Protein AF-A0ABD6FZX1-F1 (afdb_monomer_lite)

Sequence (91 aa):
MDSFNKFVRKKNAFLFGTTGIFLFLYILLPILAFTPVLQQKWIGNITGVWVYSAGLFVMTVVLCALYTKMAPKFDQIAADVLREYEQGGAE

Structure (mmCIF, N/CA/C/O backbone):
data_AF-A0ABD6FZX1-F1
#
_entry.id   AF-A0ABD6FZX1-F1
#
loop_
_atom_site.group_PDB
_atom_site.id
_atom_site.type_symbol
_atom_site.label_atom_id
_atom_site.label_alt_id
_atom_site.label_comp_id
_atom_site.label_asym_id
_atom_site.label_entity_id
_atom_site.label_seq_id
_atom_site.pdbx_PDB_ins_code
_atom_site.Cartn_x
_atom_site.Cartn_y
_atom_site.Cartn_z
_atom_site.occupancy
_atom_site.B_iso_or_equiv
_atom_site.auth_seq_id
_atom_site.auth_comp_id
_atom_site.auth_asym_id
_atom_site.auth_atom_id
_atom_site.pdbx_PDB_model_num
ATOM 1 N N . MET A 1 1 ? -10.077 0.728 28.238 1.00 61.50 1 MET A N 1
ATOM 2 C CA . MET A 1 1 ? -8.746 1.095 27.681 1.00 61.50 1 MET A CA 1
ATOM 3 C C . MET A 1 1 ? -8.149 0.018 26.761 1.00 61.50 1 MET A C 1
ATOM 5 O O . MET A 1 1 ? -7.763 0.349 25.645 1.00 61.50 1 MET A O 1
ATOM 9 N N . ASP A 1 2 ? -8.092 -1.264 27.147 1.00 70.31 2 ASP A N 1
ATOM 10 C CA . ASP A 1 2 ? -7.500 -2.333 26.308 1.00 70.31 2 ASP A CA 1
ATOM 11 C C . ASP A 1 2 ? -8.169 -2.547 24.940 1.00 70.31 2 ASP A C 1
ATOM 13 O O . ASP A 1 2 ? -7.482 -2.798 23.945 1.00 70.31 2 ASP A O 1
ATOM 17 N N . SER A 1 3 ? -9.499 -2.418 24.872 1.00 68.00 3 SER A N 1
ATOM 18 C CA . SER A 1 3 ? -10.263 -2.522 23.618 1.00 68.00 3 SER A CA 1
ATOM 19 C C . SER A 1 3 ? -9.839 -1.443 22.606 1.00 68.00 3 SER A C 1
ATOM 21 O O . SER A 1 3 ? -9.516 -1.743 21.452 1.00 68.00 3 SER A O 1
ATOM 23 N N . PHE A 1 4 ? -9.689 -0.201 23.078 1.00 72.00 4 PHE A N 1
ATOM 24 C CA . PHE A 1 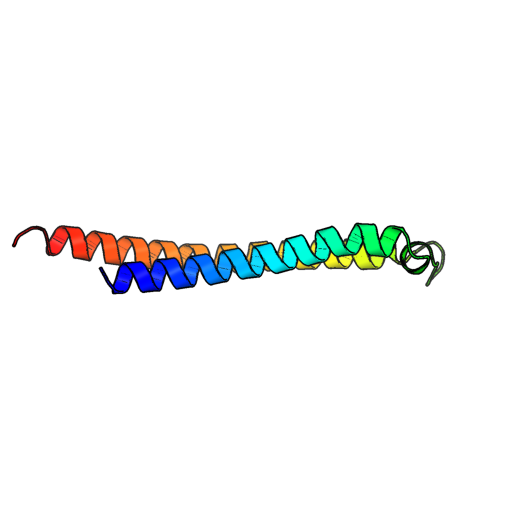4 ? -9.217 0.934 22.284 1.00 72.00 4 PHE A CA 1
ATOM 25 C C . PHE A 1 4 ? -7.778 0.739 21.780 1.00 72.00 4 PHE A C 1
ATOM 27 O O . PHE A 1 4 ? -7.499 0.926 20.595 1.00 72.00 4 PHE A O 1
ATOM 34 N N . ASN A 1 5 ? -6.864 0.273 22.635 1.00 74.69 5 ASN A N 1
ATOM 35 C CA . ASN A 1 5 ? -5.478 0.019 22.224 1.00 74.69 5 ASN A CA 1
ATOM 36 C C . ASN A 1 5 ? -5.368 -1.094 21.166 1.00 74.69 5 ASN A C 1
ATOM 38 O O . ASN A 1 5 ? -4.599 -0.970 20.207 1.00 74.69 5 ASN A O 1
ATOM 42 N N . LYS A 1 6 ? -6.162 -2.169 21.283 1.00 76.75 6 LYS A N 1
ATOM 43 C CA . LYS A 1 6 ? -6.227 -3.227 20.256 1.00 76.75 6 LYS A CA 1
ATOM 44 C C . LYS A 1 6 ? -6.761 -2.696 18.924 1.00 76.75 6 LYS A C 1
ATOM 46 O O . LYS A 1 6 ? -6.225 -3.053 17.870 1.00 76.75 6 LYS A O 1
ATOM 51 N N . PHE A 1 7 ? -7.769 -1.829 18.964 1.00 73.50 7 PHE A N 1
ATOM 52 C CA . PHE A 1 7 ? -8.323 -1.171 17.783 1.00 73.50 7 PHE A CA 1
ATOM 53 C C . PHE A 1 7 ? -7.290 -0.292 17.069 1.00 73.50 7 PHE A C 1
ATOM 55 O O . PHE A 1 7 ? -7.039 -0.477 15.873 1.00 73.50 7 PHE A O 1
ATOM 62 N N . VAL A 1 8 ? -6.628 0.602 17.811 1.00 77.06 8 VAL A N 1
ATOM 63 C CA . VAL A 1 8 ? -5.587 1.489 17.273 1.00 77.06 8 VAL A CA 1
ATOM 64 C C . VAL A 1 8 ? -4.451 0.677 16.656 1.00 77.06 8 VAL A C 1
ATOM 66 O O . VAL A 1 8 ? -4.022 0.976 15.541 1.00 77.06 8 VAL A O 1
ATOM 69 N N . ARG A 1 9 ? -4.017 -0.411 17.308 1.00 81.62 9 ARG A N 1
ATOM 70 C CA . ARG A 1 9 ? -2.972 -1.296 16.771 1.00 81.62 9 ARG A CA 1
ATOM 71 C C . ARG A 1 9 ? -3.376 -1.937 15.443 1.00 81.62 9 ARG A C 1
ATOM 73 O O . ARG A 1 9 ? -2.557 -2.005 14.530 1.00 81.62 9 ARG A O 1
ATOM 80 N N . LYS A 1 10 ? -4.629 -2.379 15.308 1.00 80.00 10 LYS A N 1
ATOM 81 C CA . LYS A 1 10 ? -5.141 -3.003 14.076 1.00 80.00 10 LYS A CA 1
ATOM 82 C C . LYS A 1 10 ? -5.265 -1.994 12.932 1.00 80.00 10 LYS A C 1
ATOM 84 O O . LYS A 1 10 ? -4.866 -2.302 11.810 1.00 80.00 10 LYS A O 1
ATOM 89 N N . LYS A 1 11 ? -5.753 -0.783 13.224 1.00 80.00 11 LYS A N 1
ATOM 90 C CA . LYS A 1 11 ? -5.815 0.328 12.261 1.00 80.00 11 LYS A CA 1
ATOM 91 C C . LYS A 1 11 ? -4.421 0.716 11.775 1.00 80.00 11 LYS A C 1
ATOM 93 O O . LYS A 1 11 ? -4.187 0.782 10.571 1.00 80.00 11 LYS A O 1
ATOM 98 N N . ASN A 1 12 ? -3.487 0.912 12.704 1.00 81.38 12 ASN A N 1
ATOM 99 C CA . ASN A 1 12 ? -2.121 1.291 12.364 1.00 81.38 12 ASN A CA 1
ATOM 100 C C . ASN A 1 12 ? -1.416 0.195 11.570 1.00 81.38 12 ASN A C 1
ATOM 102 O O . ASN A 1 12 ? -0.793 0.522 10.575 1.00 81.38 12 ASN A O 1
ATOM 106 N N . ALA A 1 13 ? -1.563 -1.086 11.917 1.00 84.25 13 ALA A N 1
ATOM 107 C CA . ALA A 1 13 ? -0.970 -2.174 11.134 1.00 84.25 13 ALA A CA 1
ATOM 108 C C . ALA A 1 13 ? -1.470 -2.193 9.678 1.00 84.25 13 ALA A C 1
ATOM 110 O O . ALA A 1 13 ? -0.684 -2.396 8.755 1.00 84.25 13 ALA A O 1
ATOM 111 N N . PHE A 1 14 ? -2.762 -1.929 9.459 1.00 85.44 14 PHE A N 1
ATOM 112 C CA . PHE A 1 14 ? -3.332 -1.825 8.116 1.00 85.44 14 PHE A CA 1
ATOM 113 C C . PHE A 1 14 ? -2.792 -0.609 7.345 1.00 85.44 14 PHE A C 1
ATOM 115 O O . PHE A 1 14 ? -2.357 -0.746 6.200 1.00 85.44 14 PHE A O 1
ATOM 122 N N . LEU A 1 15 ? -2.763 0.570 7.974 1.00 86.44 15 LEU A N 1
ATOM 123 C CA . LEU A 1 15 ? -2.224 1.791 7.362 1.00 86.44 15 LEU A CA 1
ATOM 124 C C . LEU A 1 15 ? -0.726 1.671 7.068 1.00 86.44 15 LEU A C 1
ATOM 126 O O . LEU A 1 15 ? -0.275 2.051 5.992 1.00 86.44 15 LEU A O 1
ATOM 130 N N . PHE A 1 16 ? 0.045 1.097 7.989 1.00 87.19 16 PHE A N 1
ATOM 131 C CA . PHE A 1 16 ? 1.484 0.916 7.818 1.00 87.19 16 PHE A CA 1
ATOM 132 C C . PHE A 1 16 ? 1.792 -0.135 6.751 1.00 87.19 16 PHE A C 1
ATOM 134 O O . PHE A 1 16 ? 2.700 0.060 5.952 1.00 87.19 16 PHE A O 1
ATOM 141 N N . GLY A 1 17 ? 1.009 -1.218 6.684 1.00 88.06 17 GLY A N 1
ATOM 142 C CA . GLY A 1 17 ? 1.145 -2.229 5.636 1.00 88.06 17 GLY A CA 1
ATOM 143 C C . GLY A 1 17 ? 0.855 -1.663 4.244 1.00 88.06 17 GLY A C 1
ATOM 144 O O . GLY A 1 17 ? 1.651 -1.835 3.325 1.00 88.06 17 GLY A O 1
ATOM 145 N N . THR A 1 18 ? -0.249 -0.929 4.097 1.00 88.44 18 THR A N 1
ATOM 146 C CA . THR A 1 18 ? -0.626 -0.291 2.822 1.00 88.44 18 THR A CA 1
ATOM 147 C C . THR A 1 18 ? 0.367 0.792 2.397 1.00 88.44 18 THR A C 1
ATOM 149 O O . THR A 1 18 ? 0.808 0.802 1.248 1.00 88.44 18 THR A O 1
ATOM 152 N N . THR A 1 19 ? 0.797 1.640 3.333 1.00 90.19 19 THR A N 1
ATOM 153 C CA . THR A 1 19 ? 1.854 2.641 3.107 1.00 90.19 19 THR A CA 1
ATOM 154 C C . THR A 1 19 ? 3.184 1.985 2.741 1.00 90.19 19 THR A C 1
ATOM 156 O O . THR A 1 19 ? 3.8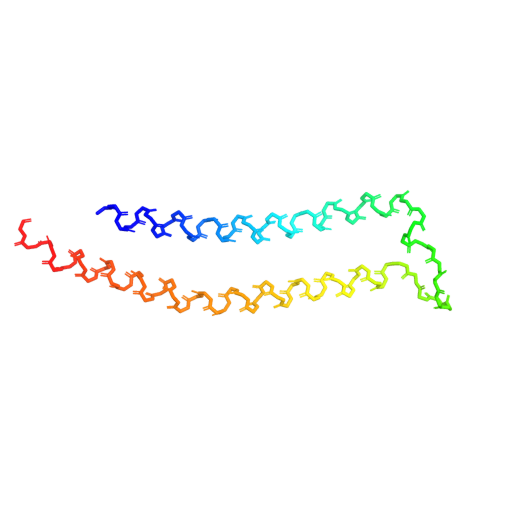76 2.461 1.847 1.00 90.19 19 THR A O 1
ATOM 159 N N . GLY A 1 20 ? 3.531 0.868 3.383 1.00 93.19 20 GLY A N 1
ATOM 160 C CA . GLY A 1 20 ? 4.744 0.108 3.093 1.00 93.19 20 GLY A CA 1
ATOM 161 C C . GLY A 1 20 ? 4.771 -0.429 1.663 1.00 93.19 20 GLY A C 1
ATOM 162 O O . GLY A 1 20 ? 5.777 -0.271 0.979 1.00 93.19 20 GLY A O 1
ATOM 163 N N . ILE A 1 21 ? 3.657 -0.989 1.177 1.00 90.75 21 ILE A N 1
ATOM 164 C CA . ILE A 1 21 ? 3.527 -1.454 -0.217 1.00 90.75 21 ILE A CA 1
ATOM 165 C C . ILE A 1 21 ? 3.672 -0.284 -1.193 1.00 90.75 21 ILE A C 1
ATOM 167 O O . ILE A 1 21 ? 4.405 -0.389 -2.177 1.00 90.75 21 ILE A O 1
ATOM 171 N N . PHE A 1 22 ? 2.998 0.833 -0.908 1.00 90.62 22 PHE A N 1
ATOM 172 C CA . PHE A 1 22 ? 3.079 2.036 -1.730 1.00 90.62 22 PHE A CA 1
ATOM 173 C C . PHE A 1 22 ? 4.516 2.562 -1.822 1.00 90.62 22 PHE A C 1
ATOM 175 O O . PHE A 1 22 ? 5.035 2.746 -2.920 1.00 90.62 22 PHE A O 1
ATOM 182 N N . LEU A 1 23 ? 5.183 2.753 -0.681 1.00 93.81 23 LEU A N 1
ATOM 183 C CA . LEU A 1 23 ? 6.565 3.228 -0.631 1.00 93.81 23 LEU A CA 1
ATOM 184 C C . LEU A 1 23 ? 7.528 2.251 -1.296 1.00 93.81 23 LEU A C 1
ATOM 186 O O . LEU A 1 23 ? 8.424 2.685 -2.014 1.00 93.81 23 LEU A O 1
ATOM 190 N N . PHE A 1 24 ? 7.330 0.947 -1.097 1.00 94.25 24 PHE A N 1
ATOM 191 C CA . PHE A 1 24 ? 8.136 -0.078 -1.745 1.00 94.25 24 PHE A CA 1
ATOM 192 C C . PHE A 1 24 ? 8.064 0.059 -3.265 1.00 94.25 24 PHE A C 1
ATOM 194 O O . PHE A 1 24 ? 9.100 0.194 -3.905 1.00 94.25 24 PHE A O 1
ATOM 201 N N . LEU A 1 25 ? 6.862 0.121 -3.843 1.00 91.81 25 LEU A N 1
ATOM 202 C CA . LEU A 1 25 ? 6.684 0.318 -5.285 1.00 91.81 25 LEU A CA 1
ATOM 203 C C . LEU A 1 25 ? 7.171 1.697 -5.751 1.00 91.81 25 LEU A C 1
ATOM 205 O O . LEU A 1 25 ? 7.676 1.837 -6.864 1.00 91.81 25 LEU A O 1
ATOM 209 N N . TYR A 1 26 ? 7.073 2.728 -4.920 1.00 89.94 26 TYR A N 1
ATOM 210 C CA . TYR A 1 26 ? 7.560 4.051 -5.294 1.00 89.94 26 TYR A CA 1
ATOM 211 C C . TYR A 1 26 ? 9.090 4.122 -5.340 1.00 89.94 26 TYR A C 1
ATOM 213 O O . TYR A 1 26 ? 9.638 4.701 -6.270 1.00 89.94 26 TYR A O 1
ATOM 221 N N . ILE A 1 27 ? 9.785 3.501 -4.383 1.00 92.38 27 ILE A N 1
ATOM 222 C CA . ILE A 1 27 ? 11.256 3.422 -4.338 1.00 92.38 27 ILE A CA 1
ATOM 223 C C . ILE A 1 27 ? 11.789 2.409 -5.355 1.00 92.38 27 ILE A C 1
ATOM 225 O O . ILE A 1 27 ? 12.874 2.593 -5.905 1.00 92.38 27 ILE A O 1
ATOM 229 N N . LEU A 1 28 ? 11.029 1.355 -5.650 1.00 91.56 28 LEU A N 1
ATOM 230 C CA . LEU A 1 28 ? 11.407 0.374 -6.660 1.00 91.56 28 LEU A CA 1
ATOM 231 C C . LEU A 1 28 ? 11.464 1.012 -8.055 1.00 91.56 28 LEU A C 1
ATOM 233 O O . LEU A 1 28 ? 12.367 0.684 -8.816 1.00 91.56 28 LEU A O 1
ATOM 237 N N . LEU A 1 29 ? 10.579 1.969 -8.368 1.00 89.81 29 LEU A N 1
ATOM 238 C CA . LEU A 1 29 ? 10.537 2.655 -9.666 1.00 89.81 29 LEU A CA 1
ATOM 239 C C . LEU A 1 29 ? 11.868 3.324 -10.063 1.00 89.81 29 LEU A C 1
ATOM 241 O O . LEU A 1 29 ? 12.348 3.007 -11.149 1.00 89.81 29 LEU A O 1
ATOM 245 N N . PRO A 1 30 ? 12.498 4.213 -9.264 1.00 87.94 30 PRO A N 1
ATOM 246 C CA . PRO A 1 30 ? 13.771 4.830 -9.627 1.00 87.94 30 PRO A CA 1
ATOM 247 C C . PRO A 1 30 ? 14.895 3.800 -9.745 1.00 87.94 30 PRO A C 1
ATOM 249 O O . PRO A 1 30 ? 15.682 3.893 -10.679 1.00 87.94 30 PRO A O 1
ATOM 252 N N . ILE A 1 31 ? 14.939 2.780 -8.877 1.00 88.88 31 ILE A N 1
ATOM 253 C CA . ILE A 1 31 ? 15.923 1.686 -8.982 1.00 88.88 31 ILE A CA 1
ATOM 254 C C . ILE A 1 31 ? 15.802 1.013 -10.350 1.00 88.88 31 ILE A C 1
ATOM 256 O O . ILE A 1 31 ? 16.788 0.830 -11.060 1.00 88.88 31 ILE A O 1
ATOM 260 N N . LEU A 1 32 ? 14.571 0.696 -10.740 1.00 86.06 32 LEU A N 1
ATOM 261 C CA . LEU A 1 32 ? 14.256 0.067 -12.011 1.00 86.06 32 LEU A CA 1
ATOM 262 C C . LEU A 1 32 ? 14.472 1.015 -13.203 1.00 86.06 32 LEU A C 1
ATOM 264 O O . LEU A 1 32 ? 14.872 0.553 -14.268 1.00 86.06 32 LEU A O 1
ATOM 268 N N . ALA A 1 33 ? 14.289 2.325 -13.034 1.00 86.00 33 ALA A N 1
ATOM 269 C CA . ALA A 1 33 ? 14.521 3.329 -14.073 1.00 86.00 33 ALA A CA 1
ATOM 270 C C . ALA A 1 33 ? 16.003 3.469 -14.461 1.00 86.00 33 ALA A C 1
ATOM 272 O O . ALA A 1 33 ? 16.294 3.788 -15.611 1.00 86.00 33 ALA A O 1
ATOM 273 N N . PHE A 1 34 ? 16.935 3.190 -13.542 1.00 84.69 34 PHE A N 1
ATOM 274 C CA . PHE A 1 34 ? 18.371 3.115 -13.849 1.00 84.69 34 PHE A CA 1
ATOM 275 C C . PHE A 1 34 ? 18.790 1.776 -14.479 1.00 84.69 34 PHE A C 1
ATOM 277 O O . PHE A 1 34 ? 19.932 1.633 -14.914 1.00 84.69 34 PHE A O 1
ATOM 284 N N . THR A 1 35 ? 17.885 0.795 -14.550 1.00 81.81 35 THR A N 1
ATOM 285 C CA . THR A 1 35 ? 18.126 -0.487 -15.225 1.00 81.81 35 THR A CA 1
ATOM 286 C C . THR A 1 35 ? 17.485 -0.513 -16.617 1.00 81.81 35 THR A C 1
ATOM 288 O O . THR A 1 35 ? 16.428 0.085 -16.828 1.00 81.81 35 THR A O 1
ATOM 291 N N . PRO A 1 36 ? 18.042 -1.272 -17.580 1.00 80.88 36 PRO A N 1
ATOM 292 C CA . PRO A 1 36 ? 17.470 -1.372 -18.925 1.00 80.88 36 PRO A CA 1
ATOM 293 C C . PRO A 1 36 ? 16.095 -2.065 -18.960 1.00 80.88 36 PRO A C 1
ATOM 295 O O . PRO A 1 36 ? 15.426 -2.031 -19.990 1.00 80.88 36 PRO A O 1
ATOM 298 N N . VAL A 1 37 ? 15.640 -2.657 -17.848 1.00 80.19 37 VAL A N 1
ATOM 299 C CA . VAL A 1 37 ? 14.378 -3.409 -17.743 1.00 80.19 37 VAL A CA 1
ATOM 300 C C . VAL A 1 37 ? 13.166 -2.560 -18.139 1.00 80.19 37 VAL A C 1
ATOM 302 O O . VAL A 1 37 ? 12.282 -3.054 -18.838 1.00 80.19 37 VAL A O 1
ATOM 305 N N . LEU A 1 38 ? 13.122 -1.277 -17.750 1.00 79.06 38 LEU A N 1
ATOM 306 C CA . LEU A 1 38 ? 11.999 -0.397 -18.108 1.00 79.06 38 LEU A CA 1
ATOM 307 C C . LEU A 1 38 ? 12.071 0.108 -19.540 1.00 79.06 38 LEU A C 1
ATOM 309 O O . LEU A 1 38 ? 11.027 0.357 -20.133 1.00 79.06 38 LEU A O 1
ATOM 313 N N . GLN A 1 39 ? 13.270 0.270 -20.091 1.00 80.31 39 GLN A N 1
ATOM 314 C CA . GLN A 1 39 ? 13.472 0.798 -21.441 1.00 80.31 39 GLN A CA 1
ATOM 315 C C . GLN A 1 39 ? 13.391 -0.293 -22.513 1.00 80.31 39 GLN A C 1
ATOM 317 O O . GLN A 1 39 ? 13.158 0.014 -23.685 1.00 80.31 39 GLN A O 1
ATOM 322 N N . GLN A 1 40 ? 13.548 -1.560 -22.123 1.00 79.88 40 GLN A N 1
ATOM 323 C CA . GLN A 1 40 ? 13.427 -2.693 -23.024 1.00 79.88 40 GLN A CA 1
ATOM 324 C C . GLN A 1 40 ? 12.020 -2.741 -23.624 1.00 79.88 40 GLN A C 1
ATOM 326 O O . GLN A 1 40 ? 11.009 -2.724 -22.917 1.00 79.88 40 GLN A O 1
ATOM 331 N N . LYS A 1 41 ? 11.967 -2.800 -24.954 1.00 79.50 41 LYS A N 1
ATOM 332 C CA . LYS A 1 41 ? 10.736 -2.967 -25.726 1.00 79.50 41 LYS A CA 1
ATOM 333 C C . LYS A 1 41 ? 10.363 -4.446 -25.736 1.00 79.50 41 LYS A C 1
ATOM 335 O O . LYS A 1 41 ? 11.198 -5.275 -26.084 1.00 79.50 41 LYS A O 1
ATOM 340 N N . TRP A 1 42 ? 9.138 -4.770 -25.333 1.00 70.75 42 TRP A N 1
ATOM 341 C CA . TRP A 1 42 ? 8.658 -6.158 -25.288 1.00 70.75 42 TRP A CA 1
ATOM 342 C C . TRP A 1 42 ? 7.768 -6.471 -26.492 1.00 70.75 42 TRP A C 1
ATOM 344 O O . TRP A 1 42 ? 7.971 -7.479 -27.160 1.00 70.75 42 TRP A O 1
ATOM 354 N N . ILE A 1 43 ? 6.809 -5.589 -26.803 1.00 75.50 43 ILE A N 1
ATOM 355 C CA . ILE A 1 43 ? 5.895 -5.726 -27.947 1.00 75.50 43 ILE A CA 1
ATOM 356 C C . ILE A 1 43 ? 5.742 -4.348 -28.610 1.00 75.50 43 ILE A C 1
ATOM 358 O O . ILE A 1 43 ? 5.117 -3.440 -28.060 1.00 75.50 43 ILE A O 1
ATOM 362 N N . GLY A 1 44 ? 6.339 -4.158 -29.790 1.00 74.62 44 GLY A N 1
ATOM 363 C CA . GLY A 1 44 ? 6.312 -2.871 -30.498 1.00 74.62 44 GLY A CA 1
ATOM 364 C C . GLY A 1 44 ? 6.987 -1.735 -29.709 1.00 74.62 44 GLY A C 1
ATOM 365 O O . GLY A 1 44 ? 8.140 -1.857 -29.307 1.00 74.62 44 GLY A O 1
ATOM 366 N N . ASN A 1 45 ? 6.279 -0.618 -29.491 1.00 76.75 45 ASN A N 1
ATOM 367 C CA . ASN A 1 45 ? 6.750 0.518 -28.674 1.00 76.75 45 ASN A CA 1
ATOM 368 C C . ASN A 1 45 ? 6.368 0.412 -27.184 1.00 76.75 45 ASN A C 1
ATOM 370 O O . ASN A 1 45 ? 6.661 1.331 -26.418 1.00 76.75 45 ASN A O 1
ATOM 374 N N . ILE A 1 46 ? 5.732 -0.686 -26.761 1.00 82.00 46 ILE A N 1
ATOM 375 C CA . ILE A 1 46 ? 5.427 -0.929 -25.350 1.00 82.00 46 ILE A CA 1
ATOM 376 C C . ILE A 1 46 ? 6.720 -1.341 -24.642 1.00 82.00 46 ILE A C 1
ATOM 378 O O . ILE A 1 46 ? 7.288 -2.410 -24.891 1.00 82.00 46 ILE A O 1
ATOM 382 N N . THR A 1 47 ? 7.187 -0.458 -23.769 1.00 88.06 47 THR A N 1
ATOM 383 C CA . THR A 1 47 ? 8.328 -0.681 -22.882 1.00 88.06 47 THR A CA 1
ATOM 384 C C . THR A 1 47 ? 7.873 -1.192 -21.513 1.00 88.06 47 THR A C 1
ATOM 386 O O . THR A 1 47 ? 6.691 -1.098 -21.165 1.00 88.06 47 THR A O 1
ATOM 389 N N . GLY A 1 48 ? 8.809 -1.688 -20.699 1.00 83.12 48 GLY A N 1
ATOM 390 C CA . GLY A 1 48 ? 8.536 -2.117 -19.321 1.00 83.12 48 GLY A CA 1
ATOM 391 C C . GLY A 1 48 ? 7.892 -1.035 -18.438 1.00 83.12 48 GLY A C 1
ATOM 392 O O . GLY A 1 48 ? 7.173 -1.370 -17.497 1.00 83.12 48 GLY A O 1
ATOM 393 N N . VAL A 1 49 ? 8.057 0.252 -18.782 1.00 88.44 49 VAL A N 1
ATOM 394 C CA . VAL A 1 49 ? 7.371 1.382 -18.121 1.00 88.44 49 VAL A CA 1
ATOM 395 C C . VAL A 1 49 ? 5.854 1.190 -18.113 1.00 88.44 49 VAL A C 1
ATOM 397 O O . VAL A 1 49 ? 5.228 1.368 -17.075 1.00 88.44 49 VAL A O 1
ATOM 400 N N . TRP A 1 50 ? 5.254 0.782 -19.234 1.00 88.19 50 TRP A N 1
ATOM 401 C CA . TRP A 1 50 ? 3.798 0.638 -19.345 1.00 88.19 50 TRP A CA 1
ATOM 402 C C . TRP A 1 50 ? 3.250 -0.450 -18.427 1.00 88.19 50 TRP A C 1
ATOM 404 O O . TRP A 1 50 ? 2.215 -0.259 -17.791 1.00 88.19 50 TRP A O 1
ATOM 414 N N . VAL A 1 51 ? 3.966 -1.573 -18.324 1.00 87.44 51 VAL A N 1
ATOM 415 C CA . VAL A 1 51 ? 3.610 -2.672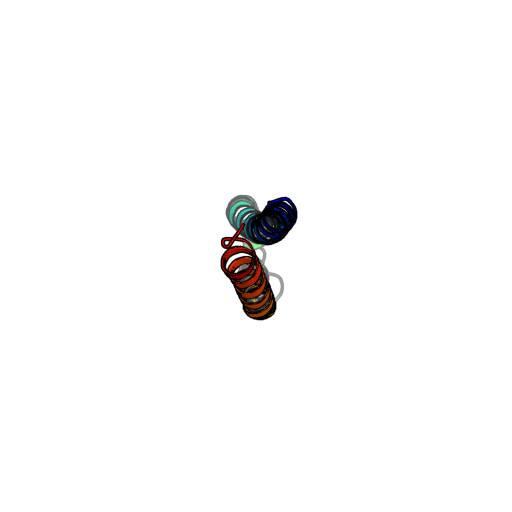 -17.417 1.00 87.44 51 VAL A CA 1
ATOM 416 C C . VAL A 1 51 ? 3.703 -2.199 -15.968 1.00 87.44 51 VAL A C 1
ATOM 418 O O . VAL A 1 51 ? 2.791 -2.440 -15.177 1.00 87.44 51 VAL A O 1
ATOM 421 N N . TYR A 1 52 ? 4.764 -1.462 -15.632 1.00 90.44 52 TYR A N 1
ATOM 422 C CA . TYR A 1 52 ? 4.946 -0.901 -14.299 1.00 90.44 52 TYR A CA 1
ATOM 423 C C . TYR A 1 52 ? 3.848 0.110 -13.939 1.00 90.44 52 TYR A C 1
ATOM 425 O O . TYR A 1 52 ? 3.244 0.020 -12.871 1.00 90.44 52 TYR A O 1
ATOM 433 N N . SER A 1 53 ? 3.534 1.041 -14.845 1.00 90.69 53 SER A N 1
ATOM 434 C CA . SER A 1 53 ? 2.467 2.032 -14.672 1.00 90.69 53 SER A CA 1
ATOM 435 C C . SER A 1 53 ? 1.091 1.380 -14.524 1.00 90.69 53 SER A C 1
ATOM 437 O O . SER A 1 53 ? 0.318 1.790 -13.660 1.00 90.69 53 SER A O 1
ATOM 439 N N . ALA A 1 54 ? 0.793 0.334 -15.302 1.00 92.56 54 ALA A N 1
ATOM 440 C CA . ALA A 1 54 ? -0.433 -0.444 -15.137 1.00 92.56 54 ALA A CA 1
ATOM 441 C C . ALA A 1 54 ? -0.486 -1.135 -13.762 1.00 92.56 54 ALA A C 1
ATOM 443 O O . ALA A 1 54 ? -1.521 -1.108 -13.095 1.00 92.56 54 ALA A O 1
ATOM 444 N N . GLY A 1 55 ? 0.639 -1.682 -13.292 1.00 92.81 55 GLY A N 1
ATOM 445 C CA . GLY A 1 55 ? 0.765 -2.248 -11.948 1.00 92.81 55 GLY A CA 1
ATOM 446 C C . GLY A 1 55 ? 0.518 -1.222 -10.838 1.00 92.81 55 GLY A C 1
ATOM 447 O O . GLY A 1 55 ? -0.254 -1.493 -9.918 1.00 92.81 55 GLY A O 1
ATOM 448 N N . LEU A 1 56 ? 1.100 -0.022 -10.944 1.00 92.44 56 LEU A N 1
ATOM 449 C CA . LEU A 1 56 ? 0.860 1.084 -10.004 1.00 92.44 56 LEU A CA 1
ATOM 450 C C . LEU A 1 56 ? -0.609 1.518 -9.982 1.00 92.44 56 LEU A C 1
ATOM 452 O O . LEU A 1 56 ? -1.159 1.813 -8.916 1.00 92.44 56 LEU A O 1
ATOM 456 N N . PHE A 1 57 ? -1.258 1.536 -11.146 1.00 94.19 57 PHE A N 1
ATOM 457 C CA . PHE A 1 57 ? -2.679 1.849 -11.245 1.00 94.19 57 PHE A CA 1
ATOM 458 C C . PHE A 1 57 ? -3.522 0.811 -10.496 1.00 94.19 57 PHE A C 1
ATOM 460 O O . PHE A 1 57 ? -4.302 1.172 -9.614 1.00 94.19 57 PHE A O 1
ATOM 467 N N . VAL A 1 58 ? -3.304 -0.481 -10.767 1.00 94.94 58 VAL A N 1
ATOM 468 C CA . VAL A 1 58 ? -3.994 -1.578 -10.068 1.00 94.94 58 VAL A CA 1
ATOM 469 C C . VAL A 1 58 ? -3.723 -1.534 -8.564 1.00 94.94 58 VAL A C 1
ATOM 471 O O . VAL A 1 58 ? -4.664 -1.642 -7.781 1.00 94.94 58 VAL A O 1
ATOM 474 N N . MET A 1 59 ? -2.474 -1.314 -8.144 1.00 92.94 59 MET A N 1
ATOM 475 C CA . MET A 1 59 ? -2.118 -1.158 -6.731 1.00 92.94 59 MET A CA 1
ATOM 476 C C . MET A 1 59 ? -2.940 -0.041 -6.078 1.00 92.94 59 MET A C 1
ATOM 478 O O . MET A 1 59 ? -3.535 -0.261 -5.025 1.00 92.94 59 MET A O 1
ATOM 482 N N . THR A 1 60 ? -3.033 1.129 -6.711 1.00 92.62 60 THR A N 1
ATOM 483 C CA . THR A 1 60 ? -3.784 2.274 -6.170 1.00 92.62 60 THR A CA 1
ATOM 484 C C . THR A 1 60 ? -5.269 1.954 -6.048 1.00 92.62 60 THR A C 1
ATOM 486 O O . THR A 1 60 ? -5.863 2.179 -4.994 1.00 92.62 60 THR A O 1
ATOM 489 N N . VAL A 1 61 ? -5.863 1.364 -7.088 1.00 93.88 61 VAL A N 1
ATOM 490 C CA . VAL A 1 61 ? -7.273 0.949 -7.079 1.00 93.88 61 VAL A CA 1
ATOM 491 C C . VAL A 1 61 ? -7.540 -0.052 -5.955 1.00 93.88 61 VAL A C 1
ATOM 493 O O . VAL A 1 61 ? -8.516 0.100 -5.219 1.00 93.88 61 VAL A O 1
ATOM 496 N N . VAL A 1 62 ? -6.660 -1.040 -5.769 1.00 91.81 62 VAL A N 1
ATOM 497 C CA . VAL A 1 62 ? -6.766 -2.022 -4.680 1.00 91.81 62 VAL A CA 1
ATOM 498 C C . VAL A 1 62 ? -6.656 -1.342 -3.317 1.00 91.81 62 VAL A C 1
ATOM 500 O O . VAL A 1 62 ? -7.475 -1.623 -2.445 1.00 91.81 62 VAL A O 1
ATOM 503 N N . LEU A 1 63 ? -5.706 -0.424 -3.121 1.00 89.75 63 LEU A N 1
ATOM 504 C CA . LEU A 1 63 ? -5.564 0.317 -1.864 1.00 89.75 63 LEU A CA 1
ATOM 505 C C . LEU A 1 63 ? -6.812 1.149 -1.547 1.00 89.75 63 LEU A C 1
ATOM 507 O O . LEU A 1 63 ? -7.332 1.061 -0.433 1.00 89.75 63 LEU A O 1
ATOM 511 N N . CYS A 1 64 ? -7.345 1.888 -2.522 1.00 90.06 64 CYS A N 1
ATOM 512 C CA . CYS A 1 64 ? -8.585 2.649 -2.361 1.00 90.06 64 CYS A CA 1
ATOM 513 C C . CYS A 1 64 ? -9.781 1.734 -2.054 1.00 90.06 64 CYS A C 1
ATOM 515 O O . CYS A 1 64 ? -10.574 2.026 -1.155 1.00 90.06 64 CYS A O 1
ATOM 517 N N . ALA A 1 65 ? -9.903 0.599 -2.746 1.00 90.19 65 ALA A N 1
ATOM 518 C CA . ALA A 1 65 ? -10.968 -0.373 -2.507 1.00 90.19 65 ALA A CA 1
ATOM 519 C C . ALA A 1 65 ? -10.861 -1.030 -1.118 1.00 90.19 65 ALA A C 1
ATOM 521 O O . ALA A 1 65 ? -11.867 -1.231 -0.439 1.00 90.19 65 ALA A O 1
ATOM 522 N N . LEU A 1 66 ? -9.651 -1.360 -0.664 1.00 88.06 66 LEU A N 1
ATOM 523 C CA . LEU A 1 66 ? -9.424 -1.909 0.673 1.00 88.06 66 LEU A CA 1
ATOM 524 C C . LEU A 1 66 ? -9.716 -0.872 1.762 1.00 88.06 66 LEU A C 1
ATOM 526 O O . LEU A 1 66 ? -10.353 -1.205 2.762 1.00 88.06 66 LEU A O 1
ATOM 530 N N . TYR A 1 67 ? -9.292 0.377 1.562 1.00 85.94 67 TYR A N 1
ATOM 531 C CA . TYR A 1 67 ? -9.552 1.477 2.488 1.00 85.94 67 TYR A CA 1
ATOM 532 C C . TYR A 1 67 ? -11.053 1.743 2.644 1.00 85.94 67 TYR A C 1
ATOM 534 O O . TYR A 1 67 ? -11.565 1.723 3.761 1.00 85.94 67 TYR A O 1
ATOM 542 N N . THR A 1 68 ? -11.777 1.906 1.534 1.00 87.00 68 THR A N 1
ATOM 543 C CA . THR A 1 68 ? -13.233 2.152 1.544 1.00 87.00 68 THR A CA 1
ATOM 544 C C . THR A 1 68 ? -14.017 1.021 2.206 1.00 87.00 68 THR A C 1
ATOM 546 O O . THR A 1 68 ? -14.977 1.283 2.923 1.00 87.00 68 THR A O 1
ATOM 549 N N . LYS A 1 69 ? -13.584 -0.237 2.049 1.00 86.44 69 LYS A N 1
ATOM 550 C CA . LYS A 1 69 ? -14.188 -1.385 2.748 1.00 86.44 69 LYS A CA 1
ATOM 551 C C . LYS A 1 69 ? -13.911 -1.407 4.250 1.00 86.44 69 LYS A C 1
ATOM 553 O O . LYS A 1 69 ? -14.710 -1.965 5.001 1.00 86.44 69 LYS A O 1
ATOM 558 N N . MET A 1 70 ? -12.783 -0.853 4.692 1.00 84.88 70 MET A N 1
ATOM 559 C CA . MET A 1 70 ? -12.417 -0.817 6.109 1.00 84.88 70 MET A CA 1
ATOM 560 C C . MET A 1 70 ? -12.930 0.419 6.849 1.00 84.88 70 MET A C 1
ATOM 562 O O . MET A 1 70 ? -13.196 0.310 8.044 1.00 84.88 70 MET A O 1
ATOM 566 N N . ALA A 1 71 ? -13.132 1.548 6.166 1.00 83.25 71 ALA A N 1
ATOM 567 C CA . ALA A 1 71 ? -13.700 2.772 6.735 1.00 83.25 71 ALA A CA 1
ATOM 568 C C . ALA A 1 71 ? -14.965 2.537 7.596 1.00 83.25 71 ALA A C 1
ATOM 570 O O . ALA A 1 71 ? -14.924 2.874 8.779 1.00 83.25 71 ALA A O 1
ATOM 571 N N . PRO A 1 72 ? -16.026 1.848 7.117 1.00 84.50 72 PRO A N 1
ATOM 572 C CA . PRO A 1 72 ? -17.231 1.636 7.924 1.00 84.50 72 PRO A CA 1
ATOM 573 C C . PRO A 1 72 ? -16.992 0.740 9.146 1.00 84.50 72 PRO A C 1
ATOM 575 O O . PRO A 1 72 ? -17.682 0.873 10.152 1.00 84.50 72 PRO A O 1
ATOM 578 N N . LYS A 1 73 ? -16.003 -0.166 9.094 1.00 81.31 73 LYS A N 1
ATOM 579 C CA . LYS A 1 73 ? -15.636 -0.981 10.261 1.00 81.31 73 LYS A CA 1
ATOM 580 C C . LYS A 1 73 ? -14.937 -0.146 11.325 1.00 81.31 73 LYS A C 1
ATOM 582 O O . LYS A 1 73 ? -15.156 -0.376 12.508 1.00 81.31 73 LYS A O 1
ATOM 587 N N . PHE A 1 74 ? -14.086 0.794 10.915 1.00 81.12 74 PHE A N 1
ATOM 588 C CA . PHE A 1 74 ? -13.435 1.706 11.849 1.00 81.12 74 PHE A CA 1
ATOM 589 C C . PHE A 1 74 ? -14.442 2.672 12.487 1.00 81.12 74 PHE A C 1
ATOM 591 O O . PHE A 1 74 ? -14.358 2.881 13.695 1.00 81.12 74 PHE A O 1
ATOM 598 N N . ASP A 1 75 ? -15.419 3.165 11.723 1.00 83.75 75 ASP A N 1
ATOM 599 C CA . ASP A 1 75 ? -16.484 4.039 12.235 1.00 83.75 75 ASP A CA 1
ATOM 600 C C . ASP A 1 75 ? -17.385 3.332 13.257 1.00 83.75 75 ASP A C 1
ATOM 602 O O . ASP A 1 75 ? -17.650 3.886 14.321 1.00 83.75 75 ASP A O 1
ATOM 606 N N . GLN A 1 76 ? -17.804 2.089 12.987 1.00 84.50 76 GLN A N 1
ATOM 607 C CA . GLN A 1 76 ? -18.612 1.309 13.937 1.00 84.50 76 GLN A CA 1
ATOM 608 C C . GLN A 1 76 ? -17.884 1.090 15.265 1.00 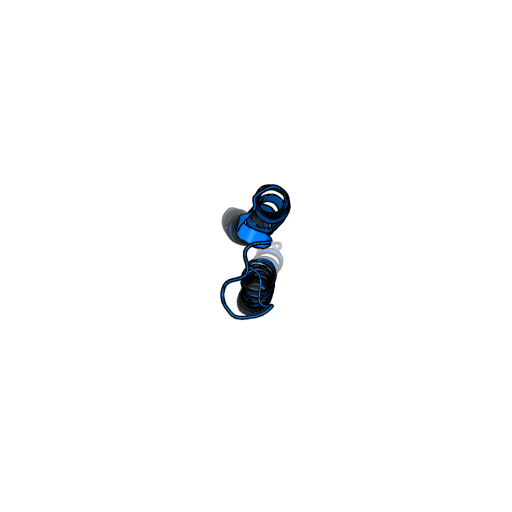84.50 76 GLN A C 1
ATOM 610 O O . GLN A 1 76 ? -18.449 1.320 16.328 1.00 84.50 76 GLN A O 1
ATOM 615 N N . ILE A 1 77 ? -16.606 0.708 15.213 1.00 80.12 77 ILE A N 1
ATOM 616 C CA . ILE A 1 77 ? -15.828 0.460 16.431 1.00 80.12 77 ILE A CA 1
ATOM 617 C C . ILE A 1 77 ? -15.587 1.763 17.207 1.00 80.12 77 ILE A C 1
ATOM 619 O O . ILE A 1 77 ? -15.594 1.754 18.435 1.00 80.12 77 ILE A O 1
ATOM 623 N N . ALA A 1 78 ? -15.388 2.890 16.517 1.00 81.06 78 ALA A N 1
ATOM 624 C CA . ALA A 1 78 ? -15.274 4.190 17.172 1.00 81.06 78 ALA A CA 1
ATOM 625 C C . ALA A 1 78 ? -16.576 4.580 17.892 1.00 81.06 78 ALA A C 1
ATOM 627 O O . ALA A 1 78 ? -16.518 5.065 19.021 1.00 81.06 78 ALA A O 1
ATOM 628 N N . ALA A 1 79 ? -17.731 4.321 17.271 1.00 85.19 79 ALA A N 1
ATOM 629 C CA . ALA A 1 79 ? -19.036 4.556 17.880 1.00 85.19 79 ALA A CA 1
ATOM 630 C C . ALA A 1 79 ? -19.272 3.666 19.111 1.00 85.19 79 ALA A C 1
ATOM 632 O O . ALA A 1 79 ? -19.744 4.162 20.131 1.00 85.19 79 ALA A O 1
ATOM 633 N N . ASP A 1 80 ? -18.901 2.385 19.051 1.00 82.88 80 ASP A N 1
ATOM 634 C CA . ASP A 1 80 ? -19.031 1.466 20.189 1.00 82.88 80 ASP A CA 1
ATOM 635 C C . ASP A 1 80 ? -18.151 1.890 21.371 1.00 82.88 80 ASP A C 1
ATOM 637 O O . ASP A 1 80 ? -18.629 1.942 22.502 1.00 82.88 80 ASP A O 1
ATOM 641 N N . VAL A 1 81 ? -16.892 2.273 21.116 1.00 78.69 81 VAL A N 1
ATOM 642 C CA . VAL A 1 81 ? -16.000 2.795 22.165 1.00 78.69 81 VAL A CA 1
ATOM 643 C C . VAL A 1 81 ? -16.573 4.074 22.775 1.00 78.69 81 VAL A C 1
ATOM 645 O O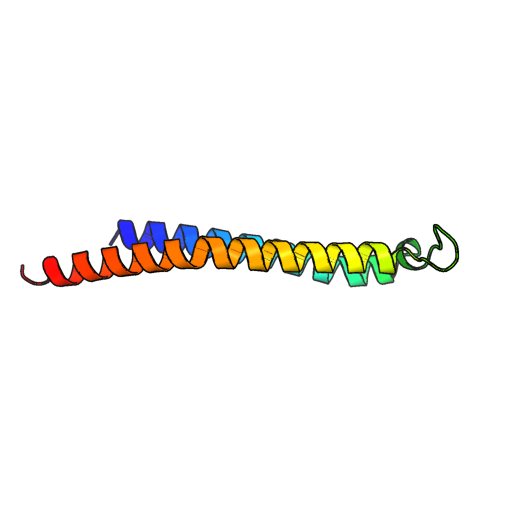 . VAL A 1 81 ? -16.561 4.219 23.993 1.00 78.69 81 VAL A O 1
ATOM 648 N N . LEU A 1 82 ? -17.095 4.997 21.960 1.00 82.81 82 LEU A N 1
ATOM 649 C CA . LEU A 1 82 ? -17.686 6.238 22.465 1.00 82.81 82 LEU A CA 1
ATOM 650 C C . LEU A 1 82 ? -18.894 5.962 23.374 1.00 82.81 82 LEU A C 1
ATOM 652 O O . LEU A 1 82 ? -18.979 6.541 24.453 1.00 82.81 82 LEU A O 1
ATOM 656 N N . ARG A 1 83 ? -19.771 5.024 22.991 1.00 82.44 83 ARG A N 1
ATOM 657 C CA . ARG A 1 83 ? -20.917 4.604 23.818 1.00 82.44 83 ARG A CA 1
ATOM 658 C C . ARG A 1 83 ? -20.483 3.959 25.130 1.00 82.44 83 ARG A C 1
ATOM 660 O O . ARG A 1 83 ? -21.093 4.227 26.158 1.00 82.44 83 ARG A O 1
ATOM 667 N N . GLU A 1 84 ? -19.434 3.139 25.107 1.00 78.44 84 GLU A N 1
ATOM 668 C CA . GLU A 1 84 ? -18.869 2.512 26.309 1.00 78.44 84 GLU A CA 1
ATOM 669 C C . GLU A 1 84 ? -18.308 3.570 27.280 1.00 78.44 84 GLU A C 1
ATOM 671 O O . GLU A 1 84 ? -18.527 3.480 28.486 1.00 78.44 84 GLU 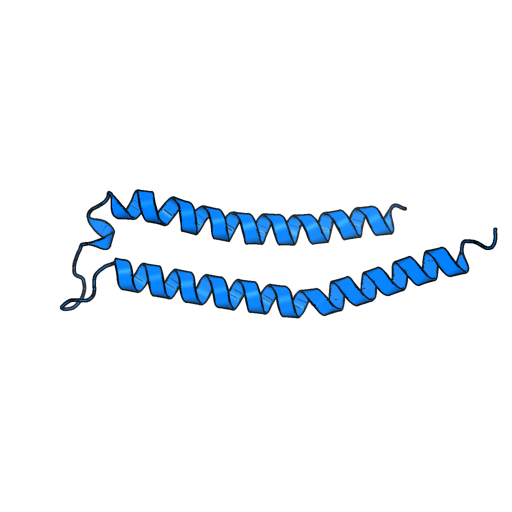A O 1
ATOM 676 N N . TYR A 1 85 ? -17.664 4.624 26.761 1.00 76.62 85 TYR A N 1
ATOM 677 C CA . TYR A 1 85 ? -17.206 5.768 27.562 1.00 76.62 85 TYR A CA 1
ATOM 678 C C . TYR A 1 85 ? -18.357 6.631 28.105 1.00 76.62 85 TYR A C 1
ATOM 680 O O . TYR A 1 85 ? -18.291 7.066 29.251 1.00 76.62 85 TYR A O 1
ATOM 688 N N . GLU A 1 86 ? -19.410 6.877 27.321 1.00 76.88 86 GLU A N 1
ATOM 689 C CA . GLU A 1 86 ? -20.579 7.655 27.765 1.00 76.88 86 GLU A CA 1
ATOM 690 C C . GLU A 1 86 ? -21.425 6.911 28.811 1.00 76.88 86 GLU A C 1
ATOM 692 O O . GLU A 1 86 ? -21.978 7.539 29.709 1.00 76.88 86 GLU A O 1
ATOM 697 N N . GLN A 1 87 ? -21.512 5.579 28.727 1.00 68.69 87 GLN A N 1
ATOM 698 C CA . GLN A 1 87 ? -22.256 4.752 29.685 1.00 68.69 87 GLN A CA 1
ATOM 699 C C . GLN A 1 87 ? -21.444 4.400 30.942 1.00 68.69 87 GLN A C 1
ATOM 701 O O . GLN A 1 87 ? -22.034 4.219 32.003 1.00 68.69 87 GLN A O 1
ATOM 706 N N . GLY A 1 88 ? -20.112 4.327 30.843 1.00 59.00 88 GLY A N 1
ATOM 707 C CA . GLY A 1 88 ? -19.201 4.056 31.962 1.00 59.00 88 GLY A CA 1
ATOM 708 C C . GLY A 1 88 ? -18.666 5.299 32.687 1.00 59.00 88 GLY A C 1
ATOM 709 O O . GLY A 1 88 ? -17.925 5.156 33.649 1.00 59.00 88 GLY A O 1
ATOM 710 N N . GLY A 1 89 ? -19.018 6.511 32.245 1.00 49.28 89 GLY A N 1
ATOM 711 C CA . GLY A 1 89 ? -18.678 7.782 32.906 1.00 49.28 89 GLY A CA 1
ATOM 712 C C . GLY A 1 89 ? -19.639 8.202 34.029 1.00 49.28 89 GLY A C 1
ATOM 713 O O . GLY A 1 89 ? -19.603 9.356 34.454 1.00 49.28 89 GLY A O 1
ATOM 714 N N . ALA A 1 90 ? -20.513 7.295 34.474 1.00 48.59 90 ALA A N 1
ATOM 715 C CA . ALA A 1 90 ? -21.431 7.478 35.599 1.00 48.59 90 ALA A CA 1
ATOM 716 C C . ALA A 1 90 ? -21.086 6.581 36.806 1.00 48.59 90 ALA A C 1
ATOM 718 O O . ALA A 1 90 ? -21.968 6.313 37.620 1.00 48.59 90 ALA A O 1
ATOM 719 N N . GLU A 1 91 ? -19.827 6.144 36.926 1.00 38.44 91 GLU A N 1
ATOM 720 C CA . GLU A 1 91 ? -19.241 5.608 38.166 1.00 38.44 91 GLU A CA 1
ATOM 721 C C . GLU A 1 91 ? -17.840 6.184 38.409 1.00 38.44 91 GLU A C 1
ATOM 723 O O . GLU A 1 91 ? -17.028 6.218 37.454 1.00 38.44 91 GLU A O 1
#

Foldseek 3Di:
DVLVVVLVVVVVVLVVVLVVVLVVLVVVVVVCVVPCQQVDDDDDNHGVVVVSVVVNVVSVVVSVVVCVVCVVVSVVSVVVVVVVCVVVVPD

pLDDT: mean 82.68, std 10.06, range [38.44, 94.94]

Secondary structure (DSSP, 8-state):
-HHHHHHHHHHHHHHHHHHHHHHHHHHHHHHHHTSTTTT-EEETTEEHHHHHHHHHHHHHHHHHHHHHHHHHHHHHHHHHHHHHHHHHTT-

Radius of gyration: 20.86 Å; chains: 1; bounding box: 41×14×69 Å